Protein AF-A0A7S2Z2Z4-F1 (afdb_monomer)

Secondary structure (DSSP, 8-state):
--TTT-S---S-GGGS-HHHHHHHHHHHHHHHHHHHHHHHHHHHHTHHHHHHHHHHHHHHS---HHHHHHHTT------S-------PPPP------------------------

Structure (mmCIF, N/CA/C/O backbone):
data_AF-A0A7S2Z2Z4-F1
#
_entry.id   AF-A0A7S2Z2Z4-F1
#
loop_
_atom_site.group_PDB
_atom_site.id
_atom_site.type_symbol
_atom_site.label_atom_id
_atom_site.label_alt_id
_atom_site.label_comp_id
_atom_site.label_asym_id
_atom_site.label_entity_id
_atom_site.label_seq_id
_atom_site.pdbx_PDB_ins_code
_atom_site.Cartn_x
_atom_site.Cartn_y
_atom_site.Cartn_z
_atom_site.occupancy
_atom_site.B_iso_or_equiv
_atom_site.auth_seq_id
_atom_site.auth_comp_id
_atom_site.auth_asym_id
_atom_site.auth_atom_id
_atom_site.pdbx_PDB_model_num
ATOM 1 N N . MET A 1 1 ? 13.819 2.420 -7.707 1.00 61.59 1 MET A N 1
ATOM 2 C CA . MET A 1 1 ? 14.700 2.471 -8.892 1.00 61.59 1 MET A CA 1
ATOM 3 C C . MET A 1 1 ? 14.888 1.039 -9.370 1.00 61.59 1 MET A C 1
ATOM 5 O O . MET A 1 1 ? 15.203 0.208 -8.526 1.00 61.59 1 MET A O 1
ATOM 9 N N . SER A 1 2 ? 14.587 0.735 -10.639 1.00 67.00 2 SER A N 1
ATOM 10 C CA . SER A 1 2 ? 14.714 -0.630 -11.190 1.00 67.00 2 SER A CA 1
ATOM 11 C C . SER A 1 2 ? 16.186 -0.957 -11.443 1.00 67.00 2 SER A C 1
ATOM 13 O O . SER A 1 2 ? 16.909 -0.149 -12.024 1.00 67.00 2 SER A O 1
ATOM 15 N N . SER A 1 3 ? 16.633 -2.130 -10.993 1.00 71.88 3 SER A N 1
ATOM 16 C CA . SER A 1 3 ? 17.992 -2.631 -11.224 1.00 71.88 3 SER A CA 1
ATOM 17 C C . SER A 1 3 ? 18.164 -3.289 -12.596 1.00 71.88 3 SER A C 1
ATOM 19 O O . SER A 1 3 ? 19.292 -3.364 -13.070 1.00 71.88 3 SER A O 1
ATOM 21 N N . ALA A 1 4 ? 17.077 -3.745 -13.232 1.00 70.81 4 ALA A N 1
ATOM 22 C CA . ALA A 1 4 ? 17.117 -4.437 -14.522 1.00 70.81 4 ALA A CA 1
ATOM 23 C C . ALA A 1 4 ? 17.282 -3.471 -15.707 1.00 70.81 4 ALA A C 1
ATOM 25 O O . ALA A 1 4 ? 18.061 -3.740 -16.612 1.00 70.81 4 ALA A O 1
ATOM 26 N N . VAL A 1 5 ? 16.596 -2.324 -15.669 1.00 77.19 5 VAL A N 1
ATOM 27 C CA . VAL A 1 5 ? 16.729 -1.261 -16.685 1.00 77.19 5 VAL A CA 1
ATOM 28 C C . VAL A 1 5 ? 17.971 -0.394 -16.423 1.00 77.19 5 VAL A C 1
ATOM 30 O O . VAL A 1 5 ? 18.580 0.136 -17.350 1.00 77.19 5 VAL A O 1
ATOM 33 N N . GLY A 1 6 ? 18.392 -0.286 -15.158 1.00 77.94 6 GLY A N 1
ATOM 34 C CA . GLY A 1 6 ? 19.561 0.496 -14.756 1.00 77.94 6 GLY A CA 1
ATOM 35 C C . GLY A 1 6 ? 19.322 2.016 -14.774 1.00 77.94 6 GLY A C 1
ATOM 36 O O . GLY A 1 6 ? 18.197 2.478 -14.981 1.00 77.94 6 GLY A O 1
ATOM 37 N N . PRO A 1 7 ? 20.364 2.828 -14.510 1.00 80.00 7 PRO A 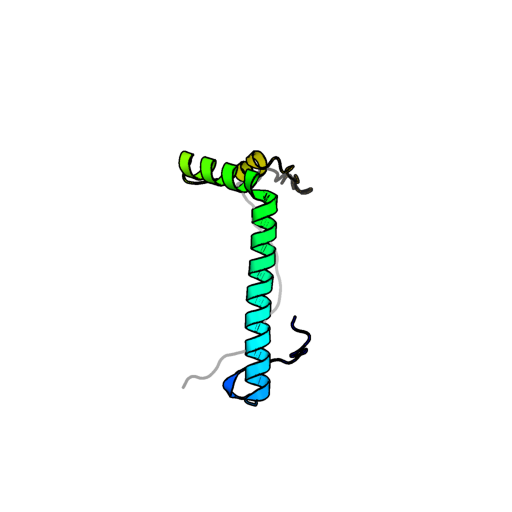N 1
ATOM 38 C CA . PRO A 1 7 ? 20.262 4.285 -14.440 1.00 80.00 7 PRO A CA 1
ATOM 39 C C . PRO A 1 7 ? 20.287 4.906 -15.844 1.00 80.00 7 PRO A C 1
ATOM 41 O O . PRO A 1 7 ? 21.241 5.582 -16.224 1.00 80.00 7 PRO A O 1
ATOM 44 N N . ILE A 1 8 ? 19.237 4.665 -16.624 1.00 81.19 8 ILE A N 1
ATOM 45 C CA . ILE A 1 8 ? 19.047 5.274 -17.942 1.00 81.19 8 ILE A CA 1
ATOM 46 C C . ILE A 1 8 ? 17.776 6.116 -17.950 1.00 81.19 8 ILE A C 1
ATOM 48 O O . ILE A 1 8 ? 16.752 5.743 -17.377 1.00 81.19 8 ILE A O 1
ATOM 52 N N . TYR A 1 9 ? 17.845 7.275 -18.598 1.00 81.00 9 TYR A N 1
ATOM 53 C CA . TYR A 1 9 ? 16.670 8.101 -18.830 1.00 81.00 9 TYR A CA 1
ATOM 54 C C . TYR A 1 9 ? 16.014 7.683 -20.145 1.00 81.00 9 TYR A C 1
ATOM 56 O O . TYR A 1 9 ? 16.641 7.739 -21.202 1.00 81.00 9 TYR A O 1
ATOM 64 N N . ILE A 1 10 ? 14.751 7.268 -20.075 1.00 81.38 10 ILE A N 1
ATOM 65 C CA . ILE A 1 10 ? 13.956 6.873 -21.239 1.00 81.38 10 ILE A CA 1
ATOM 66 C C . ILE A 1 10 ? 12.911 7.964 -21.464 1.00 81.38 10 ILE A C 1
ATOM 68 O O . ILE A 1 10 ? 11.997 8.123 -20.658 1.00 81.38 10 ILE A O 1
ATOM 72 N N . SER A 1 11 ? 13.062 8.727 -22.547 1.00 80.31 11 SER A N 1
ATOM 73 C CA . SER A 1 11 ? 12.139 9.804 -22.932 1.00 80.31 11 SER A CA 1
ATOM 74 C C . SER A 1 11 ? 10.908 9.292 -23.688 1.00 80.31 11 SER A C 1
ATOM 76 O O . SER A 1 11 ? 9.804 9.773 -23.452 1.00 80.31 11 SER A O 1
ATOM 78 N N . ASP A 1 12 ? 11.080 8.298 -24.565 1.00 82.38 12 ASP A N 1
ATOM 79 C CA . ASP A 1 12 ? 9.990 7.608 -25.267 1.00 82.38 12 ASP A CA 1
ATOM 80 C C . ASP A 1 12 ? 10.267 6.102 -25.337 1.00 82.38 12 ASP A C 1
ATOM 82 O O . ASP A 1 12 ? 11.275 5.659 -25.893 1.00 82.38 12 ASP A O 1
ATOM 86 N N . ILE A 1 13 ? 9.339 5.306 -24.809 1.00 77.19 13 ILE A N 1
ATOM 87 C CA . ILE A 1 13 ? 9.404 3.840 -24.792 1.00 77.19 13 ILE A CA 1
ATOM 88 C C . ILE A 1 13 ? 9.410 3.280 -26.223 1.00 77.19 13 ILE A C 1
ATOM 90 O O . ILE A 1 13 ? 10.101 2.301 -26.496 1.00 77.19 13 ILE A O 1
ATOM 94 N N . ARG A 1 14 ? 8.725 3.931 -27.174 1.00 80.44 14 ARG A N 1
ATOM 95 C CA . ARG A 1 14 ? 8.623 3.463 -28.569 1.00 80.44 14 ARG A CA 1
ATOM 96 C C . ARG A 1 14 ? 9.921 3.596 -29.363 1.00 80.44 14 ARG A C 1
ATOM 98 O O . ARG A 1 14 ? 10.074 2.930 -30.381 1.00 80.44 14 ARG A O 1
ATOM 105 N N . SER A 1 15 ? 10.856 4.420 -28.889 1.00 84.00 15 SER A N 1
ATOM 106 C CA . SER A 1 15 ? 12.190 4.567 -29.487 1.00 84.00 15 SER A CA 1
ATOM 107 C C . SER A 1 15 ? 13.139 3.409 -29.152 1.00 84.00 15 SER A C 1
ATOM 109 O O . SER A 1 15 ? 14.196 3.278 -29.765 1.00 84.00 15 SER A O 1
ATOM 111 N N . GLN A 1 16 ? 12.780 2.574 -28.171 1.00 83.56 16 GLN A N 1
ATOM 112 C CA . GLN A 1 16 ? 13.626 1.493 -27.676 1.00 83.56 16 GLN A CA 1
ATOM 113 C C . GLN A 1 16 ? 13.462 0.213 -28.498 1.00 83.56 16 GLN A C 1
ATOM 115 O O . GLN A 1 16 ? 12.450 0.012 -29.170 1.00 83.56 16 GLN A O 1
ATOM 120 N N . SER A 1 17 ? 14.440 -0.692 -28.418 1.00 87.25 17 SER A N 1
ATOM 121 C CA . SER A 1 17 ? 14.322 -2.006 -29.056 1.00 87.25 17 SER A CA 1
ATOM 122 C C . SER A 1 17 ? 13.133 -2.793 -28.475 1.00 87.25 17 SER A C 1
ATOM 124 O O . SER A 1 17 ? 12.821 -2.637 -27.291 1.00 87.25 17 SER A O 1
ATOM 126 N N . PRO A 1 18 ? 12.481 -3.686 -29.246 1.00 87.56 18 PRO A N 1
ATOM 127 C CA . PRO A 1 18 ? 11.355 -4.481 -28.743 1.00 87.56 18 PRO A CA 1
ATOM 128 C C . PRO A 1 18 ? 11.694 -5.293 -27.482 1.00 87.56 18 PRO A C 1
ATOM 130 O O . PRO A 1 18 ? 10.846 -5.496 -26.616 1.00 87.56 18 PRO A O 1
ATOM 133 N N . GLN A 1 19 ? 12.950 -5.733 -27.363 1.00 87.38 19 GLN A N 1
ATOM 134 C CA . GLN A 1 19 ? 13.450 -6.441 -26.187 1.00 87.38 19 GLN A CA 1
ATOM 135 C C . GLN A 1 19 ? 13.498 -5.529 -24.954 1.00 87.38 19 GLN A C 1
ATOM 137 O O . GLN A 1 19 ? 13.005 -5.912 -23.897 1.00 87.38 19 GLN A O 1
ATOM 142 N N . MET A 1 20 ? 14.023 -4.310 -25.105 1.00 86.19 20 MET A N 1
ATOM 143 C CA . MET A 1 20 ? 14.078 -3.321 -24.026 1.00 86.19 20 MET A CA 1
ATOM 144 C C . MET A 1 20 ? 12.671 -2.881 -23.598 1.00 86.19 20 MET A C 1
ATOM 146 O O . MET A 1 20 ? 12.390 -2.801 -22.407 1.00 86.19 20 MET A O 1
ATOM 150 N N . GLN A 1 21 ? 11.749 -2.674 -24.546 1.00 88.38 21 GLN A N 1
ATOM 151 C CA . GLN A 1 21 ? 10.343 -2.368 -24.237 1.00 88.38 21 GLN A CA 1
ATOM 152 C C . GLN A 1 21 ? 9.701 -3.466 -23.379 1.00 88.38 21 GLN A C 1
ATOM 154 O O . GLN A 1 21 ? 9.090 -3.183 -22.353 1.00 88.38 21 GLN A O 1
ATOM 159 N N . LYS A 1 22 ? 9.915 -4.733 -23.747 1.00 90.19 22 LYS A N 1
ATOM 160 C CA . LYS A 1 22 ? 9.400 -5.881 -22.995 1.00 90.19 22 LYS A CA 1
ATOM 161 C C . LYS A 1 22 ? 9.983 -5.977 -21.582 1.00 90.19 22 LYS A C 1
ATOM 163 O O . LYS A 1 22 ? 9.283 -6.391 -20.657 1.00 90.19 22 LYS A O 1
ATOM 168 N N . GLU A 1 23 ? 11.256 -5.634 -21.409 1.00 88.50 23 GLU A N 1
ATOM 169 C CA . GLU A 1 23 ? 11.902 -5.589 -20.093 1.00 88.50 23 GLU A CA 1
ATOM 170 C C . GLU A 1 23 ? 11.332 -4.462 -19.227 1.00 88.50 23 GLU A C 1
ATOM 172 O O . GLU A 1 23 ? 11.003 -4.703 -18.065 1.00 88.50 23 GLU A O 1
ATOM 177 N N . ILE A 1 24 ? 11.101 -3.282 -19.808 1.00 87.69 24 ILE A N 1
ATOM 178 C CA . ILE A 1 24 ? 10.420 -2.167 -19.137 1.00 87.69 24 ILE A CA 1
ATOM 179 C C . ILE A 1 24 ? 9.017 -2.589 -18.685 1.00 87.69 24 ILE A C 1
ATOM 181 O O . ILE A 1 24 ? 8.686 -2.446 -17.507 1.00 87.69 24 ILE A O 1
ATOM 185 N N . ASP A 1 25 ? 8.208 -3.158 -19.581 1.00 90.00 25 ASP A N 1
ATOM 186 C CA . ASP A 1 25 ? 6.842 -3.589 -19.261 1.00 90.00 25 ASP A CA 1
ATOM 187 C C . ASP A 1 25 ? 6.827 -4.613 -18.120 1.00 90.00 25 ASP A C 1
ATOM 189 O O . ASP A 1 25 ? 6.012 -4.535 -17.194 1.00 90.00 25 ASP A O 1
ATOM 193 N N . ARG A 1 26 ? 7.766 -5.566 -18.146 1.00 91.25 26 ARG A N 1
ATOM 194 C CA . ARG A 1 26 ? 7.912 -6.570 -17.088 1.00 91.25 26 ARG A CA 1
ATOM 195 C C . ARG A 1 26 ? 8.234 -5.930 -15.739 1.00 91.25 26 ARG A C 1
ATOM 197 O O . ARG A 1 26 ? 7.649 -6.330 -14.730 1.00 91.25 26 ARG A O 1
ATOM 204 N N . GLU A 1 27 ? 9.142 -4.964 -15.709 1.00 90.56 27 GLU A N 1
ATOM 205 C CA . GLU A 1 27 ? 9.526 -4.256 -14.486 1.00 90.56 27 GLU A CA 1
ATOM 206 C C . GLU A 1 27 ? 8.372 -3.425 -13.929 1.00 90.56 27 GLU A C 1
ATOM 208 O O . GLU A 1 27 ? 8.107 -3.477 -12.729 1.00 90.56 27 GLU A O 1
ATOM 213 N N . VAL A 1 28 ? 7.626 -2.725 -14.788 1.00 91.81 28 VAL 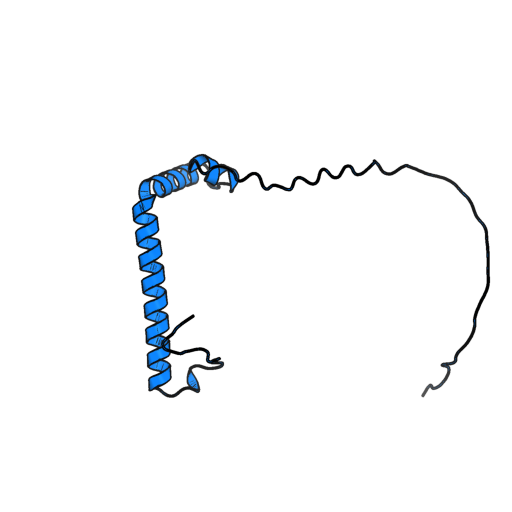A N 1
ATOM 214 C CA . VAL A 1 28 ? 6.450 -1.947 -14.372 1.00 91.81 28 VAL A CA 1
ATOM 215 C C .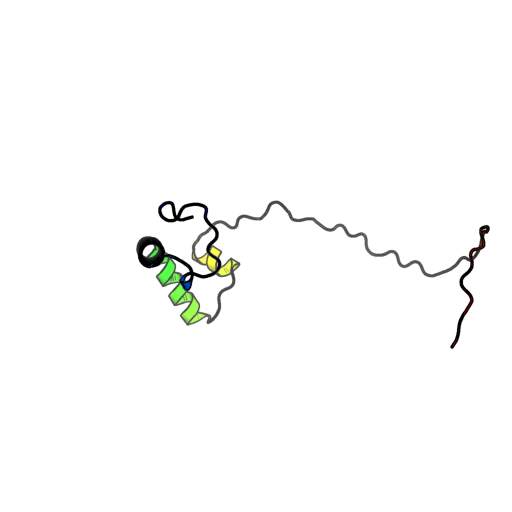 VAL A 1 28 ? 5.400 -2.858 -13.740 1.00 91.81 28 VAL A C 1
ATOM 217 O O . VAL A 1 28 ? 4.913 -2.576 -12.644 1.00 91.81 28 VAL A O 1
ATOM 220 N N . VAL A 1 29 ? 5.081 -3.983 -14.383 1.00 93.44 29 VAL A N 1
ATOM 221 C CA . VAL A 1 29 ? 4.106 -4.941 -13.843 1.00 93.44 29 VAL A CA 1
ATOM 222 C C . VAL A 1 29 ? 4.586 -5.531 -12.519 1.00 93.44 29 VAL A C 1
ATOM 224 O O . VAL A 1 29 ? 3.794 -5.648 -11.583 1.00 93.44 29 VAL A O 1
ATOM 227 N N . THR A 1 30 ? 5.865 -5.892 -12.423 1.00 92.62 30 THR A N 1
ATOM 228 C CA . THR A 1 30 ? 6.447 -6.449 -11.193 1.00 92.62 30 THR A CA 1
ATOM 229 C C . THR A 1 30 ? 6.394 -5.423 -10.063 1.00 92.62 30 THR A C 1
ATOM 231 O O . THR A 1 30 ? 5.898 -5.727 -8.983 1.00 92.62 30 THR A O 1
ATOM 234 N N . LEU A 1 31 ? 6.776 -4.174 -10.333 1.00 92.81 31 LEU A N 1
ATOM 235 C CA . LEU A 1 31 ? 6.722 -3.082 -9.366 1.00 92.81 31 LEU A CA 1
ATOM 236 C C . LEU A 1 31 ? 5.304 -2.854 -8.828 1.00 92.81 31 LEU A C 1
ATOM 238 O O . LEU A 1 31 ? 5.126 -2.705 -7.617 1.00 92.81 31 LEU A O 1
ATOM 242 N N . LEU A 1 32 ? 4.304 -2.826 -9.714 1.00 94.94 32 LEU A N 1
ATOM 243 C CA . LEU A 1 32 ? 2.905 -2.628 -9.332 1.00 94.94 32 LEU A CA 1
ATOM 244 C C . LEU A 1 32 ? 2.381 -3.797 -8.494 1.00 94.94 32 LEU A C 1
ATOM 246 O O . LEU A 1 32 ? 1.785 -3.567 -7.442 1.00 94.94 32 LEU A O 1
ATOM 250 N N . LYS A 1 33 ? 2.649 -5.038 -8.914 1.00 95.12 33 LYS A N 1
ATOM 251 C CA . LYS A 1 33 ? 2.243 -6.240 -8.172 1.00 95.12 33 LYS A CA 1
ATOM 252 C C . LYS A 1 33 ? 2.909 -6.321 -6.805 1.00 95.12 33 LYS A C 1
ATOM 254 O O . LYS A 1 33 ? 2.244 -6.633 -5.820 1.00 95.12 33 LYS A O 1
ATOM 259 N N . ASP A 1 34 ? 4.191 -5.992 -6.717 1.00 94.88 34 ASP A N 1
ATOM 260 C CA . ASP A 1 34 ? 4.915 -5.998 -5.451 1.00 94.88 34 ASP A CA 1
ATOM 261 C C . ASP A 1 34 ? 4.404 -4.898 -4.516 1.00 94.88 34 ASP A C 1
ATOM 263 O O . ASP A 1 34 ? 4.252 -5.121 -3.314 1.00 94.88 34 ASP A O 1
ATOM 267 N N . ALA A 1 35 ? 4.114 -3.706 -5.044 1.00 94.50 35 ALA A N 1
ATOM 268 C CA . ALA A 1 35 ? 3.508 -2.630 -4.266 1.00 94.50 35 ALA A CA 1
ATOM 269 C C . ALA A 1 35 ? 2.127 -3.029 -3.736 1.00 94.50 35 ALA A C 1
ATOM 271 O O . ALA A 1 35 ? 1.870 -2.882 -2.540 1.00 94.50 35 ALA A O 1
ATOM 272 N N . GLU A 1 36 ? 1.277 -3.598 -4.591 1.00 95.94 36 GLU A N 1
ATOM 273 C CA . GLU A 1 36 ? -0.029 -4.127 -4.204 1.00 95.94 36 GLU A CA 1
ATOM 274 C C . GLU A 1 36 ? 0.107 -5.203 -3.120 1.00 95.94 36 GLU A C 1
ATOM 276 O O . GLU A 1 36 ? -0.559 -5.126 -2.090 1.00 95.94 36 GLU A O 1
ATOM 281 N N . ALA A 1 37 ? 0.998 -6.181 -3.302 1.00 96.06 37 ALA A N 1
ATOM 282 C CA . ALA A 1 37 ? 1.208 -7.265 -2.347 1.00 96.06 37 ALA A CA 1
ATOM 283 C C . ALA A 1 37 ? 1.692 -6.749 -0.984 1.00 96.06 37 ALA A C 1
ATOM 285 O O . ALA A 1 37 ? 1.191 -7.183 0.059 1.00 96.06 37 ALA A O 1
ATOM 286 N N . ARG A 1 38 ? 2.621 -5.782 -0.972 1.00 96.06 38 ARG A N 1
ATOM 287 C CA . ARG A 1 38 ? 3.091 -5.135 0.262 1.00 96.06 38 ARG A CA 1
ATOM 288 C C . ARG A 1 38 ? 1.953 -4.415 0.979 1.00 96.06 38 ARG A C 1
ATOM 290 O O . ARG A 1 38 ? 1.779 -4.611 2.181 1.00 96.06 38 ARG A O 1
ATOM 297 N N . VAL A 1 39 ? 1.162 -3.619 0.257 1.00 96.44 39 VAL A N 1
ATOM 298 C CA . VAL A 1 39 ? 0.028 -2.883 0.838 1.00 96.44 39 VAL A CA 1
ATOM 299 C C . VAL A 1 39 ? -1.053 -3.844 1.324 1.00 96.44 39 VAL A C 1
ATOM 301 O O . VAL A 1 39 ? -1.526 -3.696 2.445 1.00 96.44 39 VAL A O 1
ATOM 304 N N . ARG A 1 40 ? -1.396 -4.880 0.551 1.00 95.88 40 ARG A N 1
ATOM 305 C CA . ARG A 1 40 ? -2.347 -5.923 0.961 1.00 95.88 40 ARG A CA 1
ATOM 306 C C . ARG A 1 40 ? -1.899 -6.595 2.256 1.00 95.88 40 ARG A C 1
ATOM 308 O O . ARG A 1 40 ? -2.701 -6.714 3.174 1.00 95.88 40 ARG A O 1
ATOM 315 N N . THR A 1 41 ? -0.626 -6.973 2.359 1.00 96.25 41 THR A N 1
ATOM 316 C CA . THR A 1 41 ? -0.065 -7.590 3.573 1.00 96.25 41 THR A CA 1
ATOM 317 C C . THR A 1 41 ? -0.114 -6.630 4.764 1.00 96.25 41 THR A C 1
ATOM 319 O O . THR A 1 41 ? -0.469 -7.024 5.875 1.00 96.25 41 THR A O 1
ATOM 322 N N . LEU A 1 42 ? 0.201 -5.350 4.541 1.00 95.81 42 LEU A N 1
ATOM 323 C CA . LEU A 1 42 ? 0.127 -4.315 5.571 1.00 95.81 42 LEU A CA 1
ATOM 324 C C . LEU A 1 42 ? -1.309 -4.121 6.075 1.00 95.81 42 LEU A C 1
ATOM 326 O O . LEU A 1 42 ? -1.536 -4.132 7.284 1.00 95.81 42 LEU A O 1
ATOM 330 N N . LEU A 1 43 ? -2.272 -4.000 5.159 1.00 94.19 43 LEU A N 1
ATOM 331 C CA . LEU A 1 43 ? -3.689 -3.855 5.483 1.00 94.19 43 LEU A CA 1
ATOM 332 C C . LEU A 1 43 ? -4.229 -5.102 6.189 1.00 94.19 43 LEU A C 1
ATOM 334 O O . LEU A 1 43 ? -4.912 -4.966 7.196 1.00 94.19 43 LEU A O 1
ATOM 338 N N . GLN A 1 44 ? -3.856 -6.307 5.744 1.00 93.75 44 GLN A N 1
ATOM 339 C CA . GLN A 1 44 ? -4.217 -7.571 6.400 1.00 93.75 44 GLN A CA 1
ATOM 340 C C . GLN A 1 44 ? -3.665 -7.670 7.830 1.00 93.75 44 GLN A C 1
ATOM 342 O O . GLN A 1 44 ? -4.353 -8.126 8.742 1.00 93.75 44 GLN A O 1
ATOM 347 N N . ARG A 1 45 ? -2.437 -7.197 8.067 1.00 94.75 45 ARG A N 1
ATOM 348 C CA . ARG A 1 45 ? -1.860 -7.134 9.417 1.00 94.75 45 ARG A CA 1
ATOM 349 C C . ARG A 1 45 ? -2.585 -6.122 10.313 1.00 94.75 45 ARG A C 1
ATOM 351 O O . ARG A 1 45 ? -2.614 -6.304 11.528 1.00 94.75 45 ARG A O 1
ATOM 358 N N . ARG A 1 46 ? -3.146 -5.059 9.729 1.00 93.06 46 ARG A N 1
ATOM 359 C CA . ARG A 1 46 ? -3.807 -3.940 10.422 1.00 93.06 46 ARG A CA 1
ATOM 360 C C . ARG A 1 46 ? -5.329 -3.912 10.214 1.00 93.06 46 ARG A C 1
ATOM 362 O O . ARG A 1 46 ? -5.938 -2.855 10.321 1.00 93.06 46 ARG A O 1
ATOM 369 N N . VAL A 1 47 ? -5.968 -5.064 9.981 1.00 93.25 47 VAL A N 1
ATOM 370 C CA . VAL A 1 47 ? -7.424 -5.140 9.716 1.00 93.25 47 VAL A CA 1
ATOM 371 C C . VAL A 1 47 ? -8.253 -4.525 10.841 1.00 93.25 47 VAL A C 1
ATOM 373 O O . VAL A 1 47 ? -9.204 -3.808 10.572 1.00 93.25 47 VAL A O 1
ATOM 376 N N . LYS A 1 48 ? -7.866 -4.730 12.106 1.00 92.12 48 LYS A N 1
ATOM 377 C CA . LYS A 1 48 ? -8.601 -4.166 13.253 1.00 92.12 48 LYS A CA 1
ATOM 378 C C . LYS A 1 48 ? -8.642 -2.634 13.228 1.00 92.12 48 LYS A C 1
ATOM 380 O O . LYS A 1 48 ? -9.680 -2.046 13.505 1.00 92.12 48 LYS A O 1
ATOM 385 N N . GLU A 1 49 ? -7.514 -2.013 12.897 1.00 91.94 49 GLU A N 1
ATOM 386 C CA . GLU A 1 49 ? -7.370 -0.560 12.759 1.00 91.94 49 GLU A CA 1
ATOM 387 C C . GLU A 1 49 ? -8.164 -0.046 11.546 1.00 91.94 49 GLU A C 1
ATOM 389 O O . GLU A 1 49 ? -8.853 0.970 11.635 1.00 91.94 49 GLU A O 1
ATOM 394 N N . LEU A 1 50 ? -8.129 -0.788 10.433 1.00 92.38 50 LEU A N 1
ATOM 395 C CA . LEU A 1 50 ? -8.911 -0.489 9.233 1.00 92.38 50 LEU A CA 1
ATOM 396 C C . LEU A 1 50 ? -10.422 -0.521 9.513 1.00 92.38 50 LEU A C 1
ATOM 398 O O . LEU A 1 50 ? -11.124 0.424 9.160 1.00 92.38 50 LEU A O 1
ATOM 402 N N . ASP A 1 51 ? -10.912 -1.563 10.188 1.00 93.06 51 ASP A N 1
ATOM 403 C CA . ASP A 1 51 ? -12.328 -1.713 10.542 1.00 93.06 51 ASP A CA 1
ATOM 404 C C . ASP A 1 51 ? -12.798 -0.609 11.498 1.00 93.06 51 ASP A C 1
ATOM 406 O O . ASP A 1 51 ? -13.925 -0.125 11.390 1.00 93.06 51 ASP A O 1
ATOM 410 N N . GLN A 1 52 ? -11.945 -0.189 12.438 1.00 92.69 52 GLN A N 1
ATOM 411 C CA . GLN A 1 52 ? -12.238 0.927 13.340 1.00 92.69 52 GLN A CA 1
ATOM 412 C C . GLN A 1 52 ? -12.379 2.248 12.581 1.00 92.69 52 GLN A C 1
ATOM 414 O O . GLN A 1 52 ? -13.347 2.976 12.803 1.00 92.69 52 GLN A O 1
ATOM 419 N N . LEU A 1 53 ? -11.453 2.543 11.662 1.00 92.62 53 LEU A N 1
ATOM 420 C CA . LEU A 1 53 ? -11.535 3.740 10.825 1.00 92.62 53 LEU A CA 1
ATOM 421 C C . LEU A 1 53 ? -12.754 3.710 9.903 1.00 92.62 53 LEU A C 1
ATOM 423 O O . LEU A 1 53 ? -13.441 4.720 9.780 1.00 92.62 53 LEU A O 1
ATOM 427 N N . ALA A 1 54 ? -13.052 2.560 9.296 1.00 92.75 54 ALA A N 1
ATOM 428 C CA . ALA A 1 54 ? -14.215 2.403 8.431 1.00 92.75 54 ALA A CA 1
ATOM 429 C C . ALA A 1 54 ? -15.521 2.678 9.192 1.00 92.75 54 ALA A C 1
ATOM 431 O O . ALA A 1 54 ? -16.351 3.449 8.719 1.00 92.75 54 ALA A O 1
ATOM 432 N N . LYS A 1 55 ? -15.678 2.123 10.401 1.00 92.69 55 LYS A N 1
ATOM 433 C CA . LYS A 1 55 ? -16.838 2.404 11.265 1.00 92.69 55 LYS A CA 1
ATOM 434 C C . LYS A 1 55 ? -16.936 3.884 11.627 1.00 92.69 55 LYS A C 1
ATOM 436 O O . LYS A 1 55 ? -18.000 4.476 11.489 1.00 92.69 55 LYS A O 1
ATOM 441 N N . ALA A 1 56 ? -15.821 4.498 12.016 1.00 91.00 56 ALA A N 1
ATOM 442 C CA . ALA A 1 56 ? -15.794 5.915 12.359 1.00 91.00 56 ALA A CA 1
ATOM 443 C C . ALA A 1 56 ? -16.162 6.825 11.168 1.00 91.00 56 ALA A C 1
ATOM 445 O O . ALA A 1 56 ? -16.829 7.839 11.365 1.00 91.00 56 ALA A O 1
ATOM 446 N N . LEU A 1 57 ? -15.773 6.462 9.940 1.00 93.00 57 LEU A N 1
ATOM 447 C CA . LEU A 1 57 ? -16.161 7.187 8.723 1.00 93.00 57 LEU A CA 1
ATOM 448 C C . LEU A 1 57 ? -17.642 7.009 8.376 1.00 93.00 57 LEU A C 1
ATOM 450 O O . LEU A 1 57 ? -18.268 7.967 7.935 1.00 93.00 57 LEU A O 1
ATOM 454 N N . VAL A 1 58 ? -18.216 5.826 8.614 1.00 93.50 58 VAL A N 1
ATOM 455 C CA . VAL A 1 58 ? -19.664 5.597 8.447 1.00 93.50 58 VAL A CA 1
ATOM 456 C C . VAL A 1 58 ? -20.476 6.467 9.410 1.00 93.50 58 VAL A C 1
ATOM 458 O O . VAL A 1 58 ? -21.541 6.951 9.045 1.00 93.50 58 VAL A O 1
ATOM 461 N N . GLU A 1 59 ? -19.977 6.695 10.625 1.00 91.94 59 GLU A N 1
ATOM 462 C CA . GLU A 1 59 ? -20.672 7.500 11.636 1.00 91.94 59 GLU A CA 1
ATOM 463 C C . GLU A 1 59 ? -20.512 9.017 11.449 1.00 91.94 59 GLU A C 1
ATOM 465 O O . GLU A 1 59 ? -21.406 9.769 11.834 1.00 91.94 59 GLU A O 1
ATOM 470 N N . ARG A 1 60 ? -19.362 9.487 10.941 1.00 87.38 60 ARG A N 1
ATOM 471 C CA . ARG A 1 60 ? -18.980 10.916 10.990 1.00 87.38 60 ARG A CA 1
ATOM 472 C C . ARG A 1 60 ? -18.699 11.559 9.636 1.00 87.38 60 ARG A C 1
ATOM 474 O O . ARG A 1 60 ? -18.371 12.742 9.615 1.00 87.38 60 ARG A O 1
ATOM 481 N N . GLU A 1 61 ? -18.814 10.804 8.541 1.00 84.62 61 GLU A N 1
ATOM 482 C CA . GLU A 1 61 ? -18.532 11.166 7.136 1.00 84.62 61 GLU A CA 1
ATOM 483 C C . GLU A 1 61 ? -17.077 11.580 6.845 1.00 84.62 61 GLU A C 1
ATOM 485 O O . GLU A 1 61 ? -16.500 11.184 5.833 1.00 84.62 61 GLU A O 1
ATOM 490 N N . THR A 1 62 ? -16.452 12.346 7.738 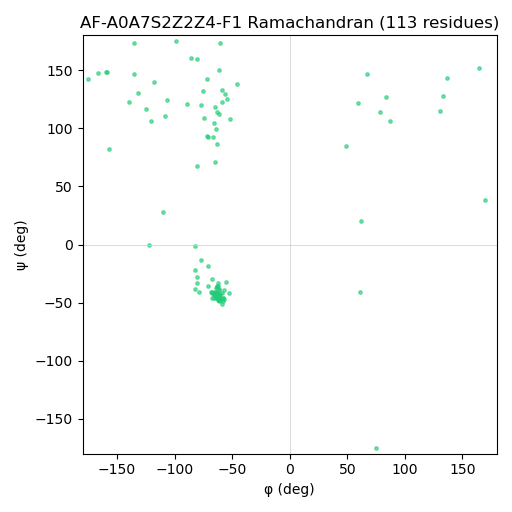1.00 91.06 62 THR A N 1
ATOM 491 C CA . THR A 1 62 ? -15.096 12.874 7.624 1.00 91.06 62 THR A CA 1
ATOM 492 C C . THR A 1 62 ? -14.334 12.710 8.939 1.00 91.06 62 THR A C 1
ATOM 494 O O . THR A 1 62 ? -14.899 12.775 10.032 1.00 91.06 62 THR A O 1
ATOM 497 N N . LEU A 1 63 ? -13.023 12.483 8.838 1.00 89.94 63 LEU A N 1
ATOM 498 C CA . LEU A 1 63 ? -12.114 12.404 9.981 1.00 89.94 63 LEU A CA 1
ATOM 499 C C . LEU A 1 63 ? -10.879 13.265 9.714 1.00 89.94 63 LEU A C 1
ATOM 501 O O . LEU A 1 63 ? -10.227 13.130 8.680 1.00 89.94 63 LEU A O 1
ATOM 505 N N . ASN A 1 64 ? -10.522 14.114 10.674 1.00 90.62 64 ASN A N 1
ATOM 506 C CA . ASN A 1 64 ? -9.293 14.904 10.640 1.00 90.62 64 ASN A CA 1
ATOM 507 C C . ASN A 1 64 ? -8.081 14.078 11.090 1.00 90.62 64 ASN A C 1
ATOM 509 O O . ASN A 1 64 ? -8.206 13.105 11.834 1.00 90.62 64 ASN A O 1
ATOM 513 N N . GLN A 1 65 ? -6.874 14.516 10.716 1.00 88.81 65 GLN A N 1
ATOM 514 C CA . GLN A 1 65 ? -5.621 13.819 11.042 1.00 88.81 65 GLN A CA 1
ATOM 515 C C . GLN A 1 65 ? -5.473 13.511 12.544 1.00 88.81 65 GLN A C 1
ATOM 517 O O . GLN A 1 65 ? -5.060 12.413 12.914 1.00 88.81 65 GLN A O 1
ATOM 522 N N . VAL A 1 66 ? -5.832 14.465 13.410 1.00 88.94 66 VAL A N 1
ATOM 523 C CA . VAL A 1 66 ? -5.805 14.297 14.872 1.00 88.94 66 VAL A CA 1
ATOM 524 C C . VAL A 1 66 ? -6.748 13.178 15.312 1.00 88.94 66 VAL A C 1
ATOM 526 O O . VAL A 1 66 ? -6.334 12.298 16.059 1.00 88.94 66 VAL A O 1
ATOM 529 N N . GLN A 1 67 ? -7.978 13.160 14.792 1.00 86.12 67 GLN A N 1
ATOM 530 C CA . GLN A 1 67 ? -8.984 12.148 15.123 1.00 86.12 67 GLN A CA 1
ATOM 531 C C . GLN A 1 67 ? -8.545 10.751 14.667 1.00 86.12 67 GLN A C 1
ATOM 533 O O . GLN A 1 67 ? -8.685 9.797 15.425 1.00 86.12 67 GLN A O 1
ATOM 538 N N . ILE A 1 68 ? -7.947 10.635 13.476 1.00 89.19 68 ILE A N 1
ATOM 539 C CA . ILE A 1 68 ? -7.392 9.375 12.956 1.00 89.19 68 ILE A CA 1
ATOM 540 C C . ILE A 1 68 ? -6.267 8.866 13.867 1.00 89.19 68 ILE A C 1
ATOM 542 O O . ILE A 1 68 ? -6.282 7.707 14.275 1.00 89.19 68 ILE A O 1
ATOM 546 N N . LYS A 1 69 ? -5.309 9.730 14.230 1.00 88.00 69 LYS A N 1
ATOM 547 C CA . LYS A 1 69 ? -4.191 9.365 15.119 1.00 88.00 69 LYS A CA 1
ATOM 548 C C . LYS A 1 69 ? -4.684 8.920 16.498 1.00 88.00 69 LYS A C 1
ATOM 550 O O . LYS A 1 69 ? -4.214 7.905 17.004 1.00 88.00 69 LYS A O 1
ATOM 555 N N . THR A 1 70 ? -5.658 9.630 17.069 1.00 87.56 70 THR A N 1
ATOM 556 C CA . THR A 1 70 ? -6.274 9.270 18.352 1.00 87.56 70 THR A CA 1
ATOM 557 C C . THR A 1 70 ? -7.022 7.938 18.274 1.00 87.56 70 THR A C 1
ATOM 559 O O . THR A 1 70 ? -6.844 7.107 19.160 1.00 87.56 70 THR A O 1
ATOM 562 N N . LEU A 1 71 ? -7.805 7.694 17.214 1.00 86.44 71 LEU A N 1
ATOM 563 C CA . LEU A 1 71 ? -8.520 6.425 17.008 1.00 86.44 71 LEU A CA 1
ATOM 564 C C . LEU A 1 71 ? -7.566 5.232 16.891 1.00 86.44 71 LEU A C 1
ATOM 566 O O . LEU A 1 71 ? -7.844 4.168 17.431 1.00 86.44 71 LEU A O 1
ATOM 570 N N . LEU A 1 72 ? -6.425 5.424 16.227 1.00 87.06 72 LEU A N 1
ATOM 571 C CA . LEU A 1 72 ? -5.396 4.398 16.056 1.00 87.06 72 LEU A CA 1
ATOM 572 C C . LEU A 1 72 ? -4.455 4.256 17.267 1.00 87.06 72 LEU A C 1
ATOM 574 O O . LEU A 1 72 ? -3.535 3.440 17.228 1.00 87.06 72 LEU A O 1
ATOM 578 N N . GLY A 1 73 ? -4.631 5.060 18.323 1.00 83.75 73 GLY A N 1
ATOM 579 C CA . GLY A 1 73 ? -3.739 5.071 19.489 1.00 83.75 73 GLY A CA 1
ATOM 580 C C . GLY A 1 73 ? -2.296 5.476 19.160 1.00 83.75 73 GLY A C 1
ATOM 581 O O . GLY A 1 73 ? -1.374 5.170 19.917 1.00 83.75 73 GLY A O 1
ATOM 582 N N . LEU A 1 74 ? -2.080 6.145 18.023 1.00 83.75 74 LEU A N 1
ATOM 583 C CA . LEU A 1 74 ? -0.768 6.616 17.603 1.00 83.75 74 LEU A CA 1
ATOM 584 C C . LEU A 1 74 ? -0.426 7.862 18.418 1.00 83.75 74 LEU A C 1
ATOM 586 O O . LEU A 1 74 ? -1.141 8.866 18.371 1.00 83.75 74 LEU A O 1
ATOM 590 N N . LYS A 1 75 ? 0.675 7.792 19.174 1.00 68.62 75 LYS A N 1
ATOM 591 C CA . LYS A 1 75 ? 1.185 8.921 19.955 1.00 68.62 75 LYS A CA 1
ATOM 592 C C . LYS A 1 75 ? 1.379 10.111 19.018 1.00 68.62 75 LYS A C 1
ATOM 594 O O . LYS A 1 75 ? 2.043 9.992 17.990 1.00 68.62 75 LYS A O 1
ATOM 599 N N . GLN A 1 76 ? 0.773 11.243 19.362 1.00 58.47 76 GLN A N 1
ATOM 600 C CA . GLN A 1 76 ? 1.054 12.487 18.666 1.00 58.47 76 GLN A CA 1
ATOM 601 C C . GLN A 1 76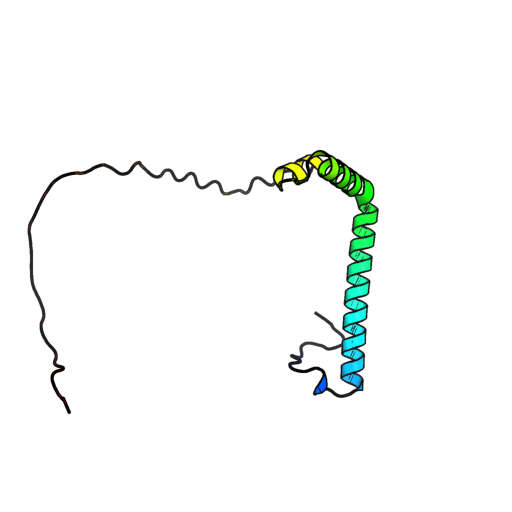 ? 2.527 12.814 18.906 1.00 58.47 76 GLN A C 1
ATOM 603 O O . GLN A 1 76 ? 2.948 13.033 20.041 1.00 58.47 76 GLN A O 1
ATOM 608 N N . GLU A 1 77 ? 3.324 12.788 17.842 1.00 55.00 77 GLU A N 1
ATOM 609 C CA . GLU A 1 77 ? 4.563 13.549 17.824 1.00 55.00 77 GLU A CA 1
ATOM 610 C C . GLU A 1 77 ? 4.147 15.021 17.847 1.00 55.00 77 GLU A C 1
ATOM 612 O O . GLU A 1 77 ? 3.814 15.610 16.819 1.00 55.00 77 GLU A O 1
ATOM 617 N N . GLU A 1 78 ? 4.062 15.576 19.055 1.00 51.50 78 GLU A N 1
ATOM 618 C CA . GLU A 1 78 ? 4.206 17.009 19.280 1.00 51.50 78 GLU A CA 1
ATOM 619 C C . G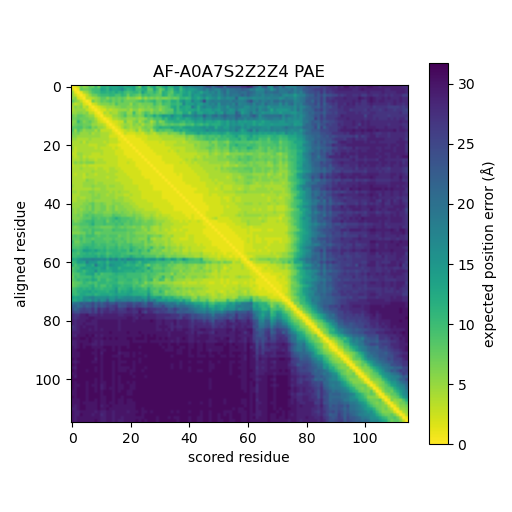LU A 1 78 ? 5.513 17.405 18.587 1.00 51.50 78 GLU A C 1
ATOM 621 O O . GLU A 1 78 ? 6.599 16.994 19.004 1.00 51.50 78 GLU A O 1
ATOM 626 N N . ALA A 1 79 ? 5.413 18.115 17.466 1.00 48.44 79 ALA A N 1
ATOM 627 C CA . ALA A 1 79 ? 6.586 18.639 16.790 1.00 48.44 79 ALA A CA 1
ATOM 628 C C . ALA A 1 79 ? 7.373 19.512 17.789 1.00 48.44 79 ALA A C 1
ATOM 630 O O . ALA A 1 79 ? 6.779 20.401 18.406 1.00 48.44 79 ALA A O 1
ATOM 631 N N . PRO A 1 80 ? 8.693 19.323 17.965 1.00 51.91 80 PRO A N 1
ATOM 632 C CA . PRO A 1 80 ? 9.497 20.289 18.697 1.00 51.91 80 PRO A CA 1
ATOM 633 C C . PRO A 1 80 ? 9.619 21.546 17.828 1.00 51.91 80 PRO A C 1
ATOM 635 O O . PRO A 1 80 ? 10.479 21.623 16.957 1.00 51.91 80 PRO A O 1
ATOM 638 N N . GLY A 1 81 ? 8.713 22.508 18.008 1.00 50.19 81 GLY A N 1
ATOM 639 C CA . GLY A 1 81 ? 8.727 23.717 17.184 1.00 50.19 81 GLY A CA 1
ATOM 640 C C . GLY A 1 81 ? 7.519 24.634 17.311 1.00 50.19 81 GLY A C 1
ATOM 641 O O . GLY A 1 81 ? 7.084 25.194 16.312 1.00 50.19 81 GLY A O 1
ATOM 642 N N . GLY A 1 82 ? 6.972 24.814 18.514 1.00 43.09 82 GLY A N 1
ATOM 643 C CA . GLY A 1 82 ? 6.165 25.998 18.791 1.00 43.09 82 GLY A CA 1
ATOM 644 C C . GLY A 1 82 ? 7.088 27.209 18.869 1.00 43.09 82 GLY A C 1
ATOM 645 O O . GLY A 1 82 ? 7.639 27.486 19.934 1.00 43.09 82 GLY A O 1
ATOM 646 N N . ILE A 1 83 ? 7.280 27.925 17.759 1.00 50.06 83 ILE A N 1
ATOM 647 C CA . ILE A 1 83 ? 7.717 29.318 17.848 1.00 50.06 83 ILE A CA 1
ATOM 648 C C . ILE A 1 83 ? 6.542 30.040 18.502 1.00 50.06 83 ILE A C 1
ATOM 650 O O . ILE A 1 83 ? 5.496 30.236 17.889 1.00 50.06 83 ILE A O 1
ATOM 654 N N . LYS A 1 84 ? 6.686 30.369 19.786 1.00 55.06 84 LYS A N 1
ATOM 655 C CA . LYS A 1 84 ? 5.916 31.460 20.366 1.00 55.06 84 LYS A CA 1
ATOM 656 C C . LYS A 1 84 ? 6.403 32.698 19.625 1.00 55.06 84 LYS A C 1
ATOM 658 O O . LYS A 1 84 ? 7.499 33.178 19.899 1.00 55.06 84 LYS A O 1
ATOM 663 N N . GLU A 1 85 ? 5.655 33.148 18.625 1.00 47.22 85 GLU A N 1
ATOM 664 C CA . GLU A 1 85 ? 5.757 34.534 18.191 1.00 47.22 85 GLU A CA 1
ATOM 665 C C . GLU A 1 85 ? 5.303 35.382 19.380 1.00 47.22 85 GLU A C 1
ATOM 667 O O . GLU A 1 85 ? 4.134 35.733 19.517 1.00 47.22 85 GLU A O 1
ATOM 672 N N . ASP A 1 86 ? 6.247 35.691 20.269 1.00 54.91 86 ASP A N 1
ATOM 673 C CA . ASP A 1 86 ? 6.217 36.923 21.043 1.00 54.91 86 ASP A CA 1
ATOM 674 C C . ASP A 1 86 ? 6.383 38.063 20.028 1.00 54.91 86 ASP A C 1
ATOM 676 O O . ASP A 1 86 ? 7.443 38.674 19.911 1.00 54.91 86 ASP A O 1
ATOM 680 N N . LEU A 1 87 ? 5.353 38.299 19.213 1.00 57.00 87 LEU A N 1
ATOM 681 C CA . LEU A 1 87 ? 5.231 39.543 18.479 1.00 57.00 87 LEU A CA 1
ATOM 682 C C . LEU A 1 87 ? 4.803 40.587 19.518 1.00 57.00 87 LEU A C 1
ATOM 684 O O . LEU A 1 87 ? 3.670 40.515 20.009 1.00 57.00 87 LEU A O 1
ATOM 688 N N . PRO A 1 88 ? 5.670 41.540 19.909 1.00 53.78 88 PRO A N 1
ATOM 689 C CA . PRO A 1 88 ? 5.201 42.684 20.668 1.00 53.78 88 PRO A CA 1
ATOM 690 C C . PRO A 1 88 ? 4.145 43.404 19.825 1.00 53.78 88 PRO A C 1
ATOM 692 O O . PRO A 1 88 ? 4.334 43.620 18.625 1.00 53.78 88 PRO A O 1
ATOM 695 N N . ALA A 1 89 ? 3.016 43.730 20.459 1.00 61.09 89 ALA A N 1
ATOM 696 C CA . ALA A 1 89 ? 1.938 44.496 19.848 1.00 61.09 89 ALA A CA 1
ATOM 697 C C . ALA A 1 89 ? 2.510 45.718 19.106 1.00 61.09 89 ALA A C 1
ATOM 699 O O . ALA A 1 89 ? 3.419 46.362 19.640 1.00 61.09 89 ALA A O 1
ATOM 700 N N . PRO A 1 90 ? 2.011 46.053 17.901 1.00 61.88 90 PRO A N 1
ATOM 701 C CA . PRO A 1 90 ? 2.508 47.212 17.179 1.00 61.88 90 PRO A CA 1
ATOM 702 C C . PRO A 1 90 ? 2.304 48.456 18.055 1.00 61.88 90 PRO A C 1
ATOM 704 O O . PRO A 1 90 ? 1.168 48.717 18.468 1.00 61.88 90 PRO A O 1
ATOM 707 N N . PRO A 1 91 ? 3.366 49.217 18.378 1.00 52.91 91 PRO A N 1
ATOM 708 C CA . PRO A 1 91 ? 3.182 50.496 19.029 1.00 52.91 91 PRO A CA 1
ATOM 709 C C . PRO A 1 91 ? 2.452 51.400 18.037 1.00 52.91 91 PRO A C 1
ATOM 711 O O . PRO A 1 91 ? 2.932 51.661 16.935 1.00 52.91 91 PRO A O 1
ATOM 714 N N . GLY A 1 92 ? 1.254 51.835 18.423 1.00 53.34 92 GLY A N 1
ATOM 715 C CA . GLY A 1 92 ? 0.642 52.993 17.804 1.00 53.34 92 GLY A CA 1
ATOM 716 C C . GLY A 1 92 ? 1.556 54.180 18.062 1.00 53.34 92 GLY A C 1
ATOM 717 O O . GLY A 1 92 ? 1.694 54.596 19.209 1.00 53.34 92 GLY A O 1
ATOM 718 N N . ASP A 1 93 ? 2.173 54.693 17.007 1.00 42.19 93 ASP A N 1
ATOM 719 C CA . ASP A 1 93 ? 2.793 56.005 17.029 1.00 42.19 93 ASP A CA 1
ATOM 720 C C . ASP A 1 93 ? 2.213 56.832 15.889 1.00 42.19 93 ASP A C 1
ATOM 722 O O . ASP A 1 93 ? 2.264 56.478 14.710 1.00 42.19 93 ASP A O 1
ATOM 726 N N . ASN A 1 94 ? 1.538 57.889 16.307 1.00 42.47 94 ASN A N 1
ATOM 727 C CA . ASN A 1 94 ? 0.794 58.817 15.495 1.00 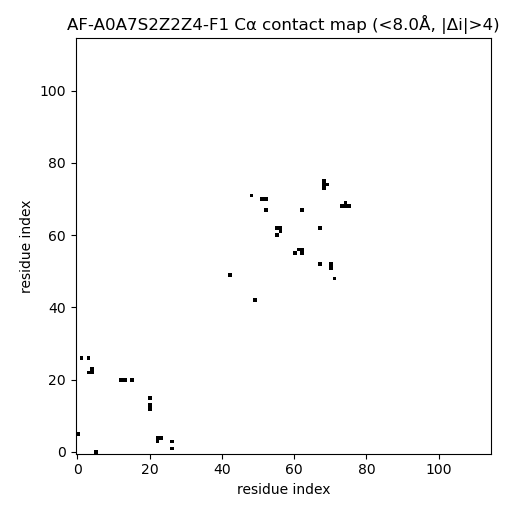42.47 94 ASN A CA 1
ATOM 728 C C . ASN A 1 94 ? 1.444 60.170 15.769 1.00 42.47 94 ASN A C 1
ATOM 730 O O . ASN A 1 94 ? 1.226 60.738 16.837 1.00 42.47 94 ASN A O 1
ATOM 734 N N . GLY A 1 95 ? 2.217 60.681 14.811 1.00 34.16 95 GLY A N 1
ATOM 735 C CA . GLY A 1 95 ? 2.632 62.081 14.796 1.00 34.16 95 GLY A CA 1
ATOM 736 C C . GLY A 1 95 ? 4.124 62.319 14.594 1.00 34.16 95 GLY A C 1
ATOM 737 O O . GLY A 1 95 ? 4.916 62.062 15.485 1.00 34.16 95 GLY A O 1
ATOM 738 N N . SER A 1 96 ? 4.425 62.947 13.453 1.00 44.44 96 SER A N 1
ATOM 739 C CA . SER A 1 96 ? 5.449 63.988 13.273 1.00 44.44 96 SER A CA 1
ATOM 740 C C . SER A 1 96 ? 6.894 63.603 13.624 1.00 44.44 96 SER A C 1
ATOM 742 O O . SER A 1 96 ? 7.262 63.383 14.769 1.00 44.44 96 SER A O 1
ATOM 744 N N . SER A 1 97 ? 7.834 63.699 12.691 1.00 51.38 97 SER A N 1
ATOM 745 C CA . SER A 1 97 ? 8.382 65.008 12.333 1.00 51.38 97 SER A CA 1
ATOM 746 C C . SER A 1 97 ? 9.192 64.932 11.045 1.00 51.38 97 SER A C 1
ATOM 748 O O . SER A 1 97 ? 9.819 63.923 10.731 1.00 51.38 97 SER A O 1
ATOM 750 N N . GLU A 1 98 ? 9.134 66.048 10.335 1.00 42.53 98 GLU A N 1
ATOM 751 C CA . GLU A 1 98 ? 9.891 66.415 9.151 1.00 42.53 98 GLU A CA 1
ATOM 752 C C . GLU A 1 98 ? 11.411 66.446 9.392 1.00 42.53 98 GLU A C 1
ATOM 754 O O . GLU A 1 98 ? 11.889 66.404 10.525 1.00 42.53 98 GLU A O 1
ATOM 759 N N . ASP A 1 99 ? 12.114 66.639 8.274 1.00 36.50 99 ASP A N 1
ATOM 760 C CA . ASP A 1 99 ? 13.469 67.171 8.145 1.00 36.50 99 ASP A CA 1
ATOM 761 C C . ASP A 1 99 ? 14.663 66.206 8.256 1.00 36.50 99 ASP A C 1
ATOM 763 O O . ASP A 1 99 ? 15.140 65.839 9.323 1.00 36.50 99 ASP A O 1
ATOM 767 N N . GLN A 1 100 ? 15.267 65.937 7.090 1.00 39.34 100 GLN A N 1
ATOM 768 C CA . GLN A 1 100 ? 16.382 66.731 6.533 1.00 39.34 100 GLN A CA 1
ATOM 769 C C . GLN A 1 100 ? 17.531 65.886 5.942 1.00 39.34 100 GLN A C 1
ATOM 771 O O . GLN A 1 100 ? 17.972 64.901 6.523 1.00 39.34 100 GLN A O 1
ATOM 776 N N . LEU A 1 101 ? 18.077 66.429 4.838 1.00 41.09 101 LEU A N 1
ATOM 777 C CA . LEU A 1 101 ? 19.405 66.200 4.228 1.00 41.09 101 LEU A CA 1
ATOM 778 C C . LEU A 1 101 ? 19.495 64.969 3.300 1.00 41.09 101 LEU A C 1
ATOM 780 O O . LEU A 1 101 ? 19.151 63.864 3.680 1.00 41.09 101 LEU A O 1
ATOM 784 N N . GLY A 1 102 ? 19.960 65.042 2.051 1.00 33.94 102 GLY A N 1
ATOM 785 C CA . GLY A 1 102 ? 20.708 66.076 1.338 1.00 33.94 102 GLY A CA 1
ATOM 786 C C . GLY A 1 102 ? 21.886 65.425 0.596 1.00 33.94 102 GLY A C 1
ATOM 787 O O . GLY A 1 102 ? 22.674 64.747 1.240 1.00 33.94 102 GLY A O 1
ATOM 788 N N . ALA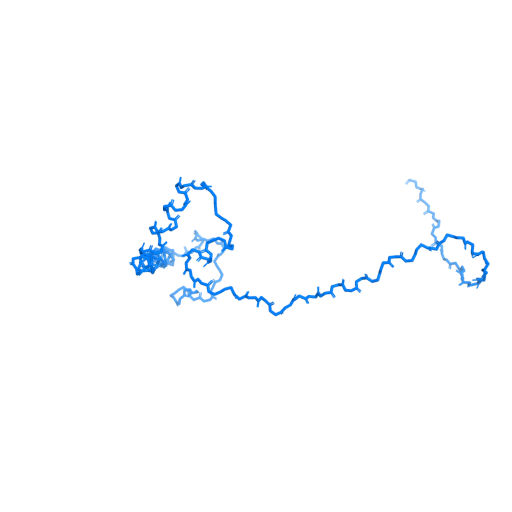 A 1 103 ? 22.010 65.705 -0.714 1.00 44.59 103 ALA A N 1
ATOM 789 C CA . ALA A 1 103 ? 23.142 65.397 -1.619 1.00 44.59 103 ALA A CA 1
ATOM 790 C C . ALA A 1 103 ? 23.395 63.900 -1.923 1.00 44.59 103 ALA A C 1
ATOM 792 O O . ALA A 1 103 ? 23.198 63.051 -1.072 1.00 44.59 103 ALA A O 1
ATOM 793 N N . ALA A 1 104 ? 23.864 63.438 -3.081 1.00 45.94 104 ALA A N 1
ATOM 794 C CA . ALA A 1 104 ? 24.137 63.896 -4.449 1.00 45.94 104 ALA A CA 1
ATOM 795 C C . ALA A 1 104 ? 24.143 62.568 -5.269 1.00 45.94 104 ALA A C 1
ATOM 797 O O . ALA A 1 104 ? 24.363 61.510 -4.695 1.00 45.94 104 ALA A O 1
ATOM 798 N N . GLU A 1 105 ? 23.767 62.468 -6.540 1.00 41.72 105 GLU A N 1
ATOM 799 C CA . GLU A 1 105 ? 24.542 62.852 -7.719 1.00 41.72 105 GLU A CA 1
ATOM 800 C C . GLU A 1 105 ? 23.645 62.672 -8.967 1.00 41.72 105 GLU A C 1
ATOM 802 O O . GLU A 1 105 ? 22.845 61.744 -9.070 1.00 41.72 105 GLU A O 1
ATOM 807 N N . LYS A 1 106 ? 23.788 63.586 -9.925 1.00 51.16 106 LYS A N 1
ATOM 808 C CA . LYS A 1 106 ? 23.438 63.436 -11.352 1.00 51.16 106 LYS A CA 1
ATOM 809 C C . LYS A 1 106 ? 24.748 63.093 -12.095 1.00 51.16 106 LYS A C 1
ATOM 811 O O . LYS A 1 106 ? 25.794 63.353 -11.501 1.00 51.16 106 LYS A O 1
ATOM 816 N N . PRO A 1 107 ? 24.767 62.791 -13.411 1.00 53.84 107 PRO A N 1
ATOM 817 C CA . PRO A 1 107 ? 23.717 62.350 -14.352 1.00 53.84 107 PRO A CA 1
ATOM 818 C C . PRO A 1 107 ? 24.187 61.171 -15.254 1.00 53.84 107 PRO A C 1
ATOM 820 O O . PRO A 1 107 ? 25.373 60.890 -15.304 1.00 53.84 107 PRO A O 1
ATOM 823 N N . GLU A 1 108 ? 23.317 60.558 -16.070 1.00 47.91 108 GLU A N 1
ATOM 824 C CA . GLU A 1 108 ? 23.730 60.099 -17.416 1.00 47.91 108 GLU A CA 1
ATOM 825 C C . GLU A 1 108 ? 22.527 59.903 -18.354 1.00 47.91 108 GLU A C 1
ATOM 827 O O . GLU A 1 108 ? 21.401 59.648 -17.930 1.00 47.91 108 GLU A O 1
ATOM 832 N N . GLU A 1 109 ? 22.781 60.142 -19.634 1.00 48.22 109 GLU A N 1
ATOM 833 C CA . GLU A 1 109 ? 21.867 60.368 -20.749 1.00 48.22 109 GLU A CA 1
ATOM 834 C C . GLU A 1 109 ? 21.089 59.140 -21.236 1.00 48.22 109 GLU A C 1
ATOM 836 O O . GLU A 1 109 ? 21.650 58.072 -21.446 1.00 48.22 109 GLU A O 1
ATOM 841 N N . ALA A 1 110 ? 19.826 59.361 -21.615 1.00 47.72 110 ALA A N 1
ATOM 842 C CA . ALA A 1 110 ? 19.237 58.732 -22.800 1.00 47.72 110 ALA A CA 1
ATOM 843 C C . ALA A 1 110 ? 18.042 59.563 -23.300 1.00 47.72 110 ALA A C 1
ATOM 845 O O . ALA A 1 110 ? 16.877 59.281 -23.025 1.00 47.72 110 ALA A O 1
ATOM 846 N N . LYS A 1 111 ? 18.337 60.621 -24.060 1.00 53.09 111 LYS A N 1
ATOM 847 C CA . LYS A 1 111 ? 17.433 61.122 -25.102 1.00 53.09 111 LYS A CA 1
ATOM 848 C C . LYS A 1 111 ? 18.058 60.721 -26.433 1.00 53.09 111 LYS A C 1
ATOM 850 O O . LYS A 1 111 ? 19.171 61.159 -26.689 1.00 53.09 111 LYS A O 1
ATOM 855 N N . GLN A 1 112 ? 17.326 59.998 -27.281 1.00 47.84 112 GLN A N 1
ATOM 856 C CA . GLN A 1 112 ? 16.961 60.427 -28.645 1.00 47.84 112 GLN A CA 1
ATOM 857 C C . GLN A 1 112 ? 16.450 59.274 -29.527 1.00 47.84 112 GLN A C 1
ATOM 859 O O . GLN A 1 112 ? 16.876 58.134 -29.383 1.00 47.84 112 GLN A O 1
ATOM 864 N N . ALA A 1 113 ? 15.594 59.691 -30.475 1.00 54.56 113 ALA A N 1
ATOM 865 C CA . ALA A 1 113 ? 14.967 59.002 -31.615 1.00 54.56 113 ALA A CA 1
ATOM 866 C C . ALA A 1 113 ? 13.760 58.104 -31.261 1.00 54.56 113 ALA A C 1
ATOM 868 O O . ALA A 1 113 ? 13.915 57.119 -30.558 1.00 54.56 113 ALA A O 1
ATOM 869 N N . SER A 1 114 ? 12.501 58.352 -31.660 1.00 56.06 114 SER A N 1
ATOM 870 C CA . SER A 1 114 ? 11.901 59.149 -32.752 1.00 56.06 114 SER A CA 1
ATOM 871 C C . SER A 1 114 ? 12.506 58.895 -34.133 1.00 56.06 114 SER A C 1
ATOM 873 O O . SER A 1 114 ? 13.368 59.652 -34.570 1.00 56.06 114 SER A O 1
ATOM 875 N N . LEU A 1 115 ? 12.022 57.860 -34.823 1.00 49.91 115 LEU A N 1
ATOM 876 C CA . LEU A 1 115 ? 11.114 57.984 -35.975 1.00 49.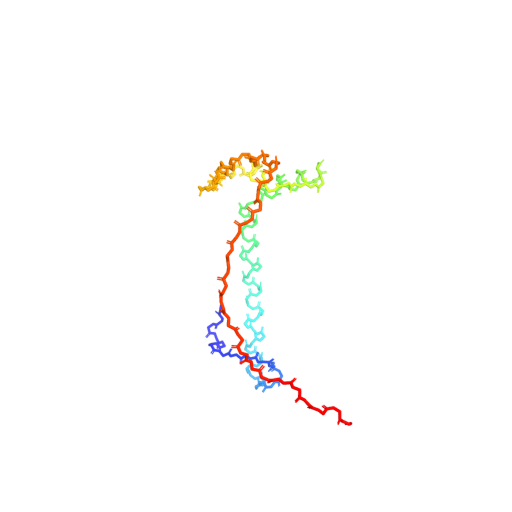91 115 LEU A CA 1
ATOM 877 C C . LEU A 1 115 ? 10.461 56.626 -36.269 1.00 49.91 115 LEU A C 1
ATOM 879 O O . LEU A 1 115 ? 11.176 55.609 -36.151 1.00 49.91 115 LEU A O 1
#

pLDDT: mean 74.37, std 19.92, range [33.94, 96.44]

Foldseek 3Di:
DDPQLPPDDDPDLVVDDPVSNVVVVVRVVVVVVVVVVVVVVVCVVCVVLVVQVVVVCVVPVDDDPVRSCVSSVNDDPPDPDDPPPPPPDDDDDDDDDDDDDDDDDDDDDDDDDDD

Sequence (115 aa):
MSSAVGPIYISDIRSQSPQMQKEIDREVVTLLKDAEARVRTLLQRRVKELDQLAKALVERETLNQVQIKTLLGLKQEEAPGGIKEDLPAPPGDNGSSEDQLGAAEKPEEAKQASL

Solvent-accessible surface area (backbone atoms only — not comparable to full-atom values): 7883 Å² total; per-residue (Å²): 134,64,80,88,80,43,101,65,90,81,89,54,70,84,79,47,55,74,67,56,42,52,51,50,53,50,50,53,52,48,52,51,51,52,51,49,52,52,49,52,52,52,47,65,75,39,43,71,59,50,53,51,51,52,52,51,36,74,75,56,76,64,79,53,74,68,56,52,31,60,75,66,69,46,80,78,79,75,70,95,71,80,76,76,78,82,68,76,74,81,79,88,78,88,79,88,80,82,87,83,88,80,89,84,86,85,86,86,89,87,84,82,80,90,132

InterPro domains:
  IPR000642 Peptidase M41 [PF01434] (12-70)
  IPR037219 Peptidase M41-like [G3DSA:1.20.58.760] (1-82)
  IPR037219 Peptidase M41-like [SSF140990] (1-73)

Mean predicted aligned error: 17.21 Å

Organism: NCBI:txid464258

Radius of gyration: 32.56 Å; Cα contacts (8 Å, |Δi|>4): 23; chains: 1; bounding box: 45×75×57 Å